Protein AF-A0A367KN23-F1 (afdb_monomer)

Mean predicted aligned error: 8.88 Å

Nearest PDB structures (foldseek):
  1f2t-assembly1_B  TM=3.022E-01  e=2.953E+00  Pyrococcus furiosus
  3qks-assembly1_B  TM=2.714E-01  e=5.095E+00  Pyrococcus furiosus
  3qkr-assembly1_B  TM=2.692E-01  e=6.692E+00  Pyrococcus furiosus
  1ii8-assembly1_B  TM=2.945E-01  e=8.790E+00  Pyrococcus furiosus

Sequence (78 aa):
MVNILYKRSLVDKVFVLLRSSTKRQFLKRDFEDEDAILTKLNAIHGNTIDFLEFLESNTKIYVIAIDYAGLTKIEKLI

Foldseek 3Di:
DVVVCCVPVVDPAAEDEQDDPDVDPDDPSNVPDPVVVVVVDPPHPYYVVSVVVVCVVDQADWDWDQDPVGTDTDDDHD

Solvent-accessible surface area (backbone atoms only — not comparable to full-atom values): 5211 Å² total; per-residue (Å²): 116,57,71,53,44,44,73,74,66,69,47,95,75,41,64,50,74,90,76,76,93,59,102,59,83,84,51,78,75,72,74,49,59,64,66,72,52,52,76,73,50,66,86,60,70,40,37,60,66,52,45,51,56,49,51,75,76,44,73,84,57,82,47,76,45,77,55,98,92,42,84,45,80,45,83,57,88,114

Structure (mmCIF, N/CA/C/O backbone):
data_AF-A0A367KN23-F1
#
_entry.id   AF-A0A367KN23-F1
#
loop_
_atom_site.group_PDB
_atom_site.id
_atom_site.type_symbol
_atom_site.label_atom_id
_atom_site.label_alt_id
_atom_site.label_comp_id
_atom_site.label_asym_id
_atom_site.label_entity_id
_atom_site.label_seq_id
_atom_site.pdbx_PDB_ins_code
_atom_site.Cartn_x
_atom_site.Cartn_y
_atom_site.Cartn_z
_atom_site.occupancy
_atom_site.B_iso_or_equiv
_atom_site.auth_seq_id
_atom_site.auth_comp_id
_atom_site.auth_asym_id
_atom_site.auth_atom_id
_atom_site.pdbx_PDB_model_num
ATOM 1 N N . MET A 1 1 ? -0.505 -7.451 -11.258 1.00 69.12 1 MET A N 1
ATOM 2 C CA . MET A 1 1 ? 0.123 -8.130 -10.099 1.00 69.12 1 MET A CA 1
ATOM 3 C C . MET A 1 1 ? -0.492 -7.676 -8.776 1.00 69.12 1 MET A C 1
ATOM 5 O O . MET A 1 1 ? -0.857 -8.533 -7.986 1.00 69.12 1 MET A O 1
ATOM 9 N N . VAL A 1 2 ? -0.724 -6.372 -8.584 1.00 77.50 2 VAL A N 1
ATOM 10 C CA . VAL A 1 2 ? -1.386 -5.784 -7.398 1.00 77.50 2 VAL A CA 1
ATOM 11 C C . VAL A 1 2 ? -2.730 -6.447 -7.036 1.00 77.50 2 VAL A C 1
ATOM 13 O O . VAL A 1 2 ? -2.941 -6.798 -5.883 1.00 77.50 2 VAL A O 1
ATOM 16 N N . ASN A 1 3 ? -3.584 -6.760 -8.019 1.00 81.19 3 ASN A N 1
ATOM 17 C CA . ASN A 1 3 ? -4.870 -7.450 -7.791 1.00 81.19 3 ASN A CA 1
ATOM 18 C C . ASN A 1 3 ? -4.763 -8.802 -7.058 1.00 81.19 3 ASN A C 1
ATOM 20 O O . ASN A 1 3 ? -5.726 -9.251 -6.439 1.00 81.19 3 ASN A O 1
ATOM 24 N N . ILE A 1 4 ? -3.610 -9.477 -7.138 1.00 83.56 4 ILE A N 1
ATOM 25 C CA . ILE A 1 4 ? -3.384 -10.749 -6.438 1.00 83.56 4 ILE A CA 1
ATOM 26 C C . ILE A 1 4 ? -3.262 -10.514 -4.928 1.00 83.56 4 ILE A C 1
ATOM 28 O O . ILE A 1 4 ? -3.661 -11.385 -4.159 1.00 83.56 4 ILE A O 1
ATOM 32 N N . LEU A 1 5 ? -2.768 -9.345 -4.506 1.00 82.69 5 LEU A N 1
ATOM 33 C CA . LEU A 1 5 ? -2.595 -8.999 -3.095 1.00 82.69 5 LEU A CA 1
ATOM 34 C C . LEU A 1 5 ? -3.942 -8.925 -2.375 1.00 82.69 5 LEU A C 1
ATOM 36 O O . LEU A 1 5 ? -4.094 -9.533 -1.323 1.00 82.69 5 LEU A O 1
ATOM 40 N N . TYR A 1 6 ? -4.954 -8.318 -2.995 1.00 85.38 6 TYR A N 1
ATOM 41 C CA . TYR A 1 6 ? -6.316 -8.291 -2.449 1.00 85.38 6 TYR A CA 1
ATOM 42 C C . TYR A 1 6 ? -6.884 -9.698 -2.221 1.00 85.38 6 TYR A C 1
ATOM 44 O O . TYR A 1 6 ? -7.508 -9.965 -1.201 1.00 85.38 6 TYR A O 1
ATOM 52 N N . LYS A 1 7 ? -6.628 -10.634 -3.146 1.00 84.19 7 LYS A N 1
ATOM 53 C CA . LYS A 1 7 ? -7.155 -12.006 -3.051 1.00 84.19 7 LYS A CA 1
ATOM 54 C C . LYS A 1 7 ? -6.372 -12.901 -2.092 1.00 84.19 7 LYS A C 1
ATOM 56 O O . LYS A 1 7 ? -6.970 -13.749 -1.443 1.00 84.19 7 LYS A O 1
ATOM 61 N N . ARG A 1 8 ? -5.040 -12.778 -2.054 1.00 83.75 8 ARG A N 1
ATOM 62 C CA . ARG A 1 8 ? -4.161 -13.680 -1.284 1.00 83.75 8 ARG A CA 1
ATOM 63 C C . ARG A 1 8 ? -3.825 -13.164 0.104 1.00 83.75 8 ARG A C 1
ATOM 65 O O . ARG A 1 8 ? -3.692 -13.965 1.020 1.00 83.75 8 ARG A O 1
ATOM 72 N N . SER A 1 9 ? -3.653 -11.857 0.237 1.00 82.38 9 SER A N 1
ATOM 73 C CA . SER A 1 9 ? -3.264 -11.213 1.490 1.00 82.38 9 SER A CA 1
ATOM 74 C C . SER A 1 9 ? -4.454 -10.596 2.221 1.00 82.38 9 SER A C 1
ATOM 76 O O . SER A 1 9 ? -4.263 -10.122 3.333 1.00 82.38 9 SER A O 1
ATOM 78 N N . LEU A 1 10 ? -5.655 -10.625 1.618 1.00 84.75 10 LEU A N 1
ATOM 79 C CA . LEU A 1 10 ? -6.903 -10.104 2.193 1.00 84.75 10 LEU A CA 1
ATOM 80 C C . LEU A 1 10 ? -6.748 -8.661 2.705 1.00 84.75 10 LEU A C 1
ATOM 82 O O . LEU A 1 10 ? -7.193 -8.327 3.796 1.00 84.75 10 LEU A O 1
ATOM 86 N N . VAL A 1 11 ? -6.058 -7.827 1.921 1.00 86.06 11 VAL A N 1
ATOM 87 C CA . VAL A 1 11 ? -5.793 -6.420 2.250 1.00 86.06 11 VAL A CA 1
ATOM 88 C C . VAL A 1 11 ? -6.849 -5.509 1.635 1.00 86.06 11 VAL A C 1
ATOM 90 O O . VAL A 1 11 ? -7.240 -5.716 0.489 1.00 86.06 11 VAL A O 1
ATOM 93 N N . ASP A 1 12 ? -7.258 -4.468 2.360 1.00 89.31 12 ASP A N 1
ATOM 94 C CA . ASP A 1 12 ? -8.200 -3.449 1.866 1.00 89.31 12 ASP A CA 1
ATOM 95 C C . ASP A 1 12 ? -7.503 -2.321 1.096 1.00 89.31 12 ASP A C 1
ATOM 97 O O . ASP A 1 12 ? -8.077 -1.694 0.203 1.00 89.31 12 ASP A O 1
ATOM 101 N N . LYS A 1 13 ? -6.245 -2.048 1.453 1.00 90.00 13 LYS A N 1
ATOM 102 C CA . LYS A 1 13 ? -5.422 -0.975 0.894 1.00 90.00 13 LYS A CA 1
ATOM 103 C C . LYS A 1 13 ? -4.065 -1.528 0.474 1.00 90.00 13 LYS A C 1
ATOM 105 O O . LYS A 1 13 ? -3.495 -2.381 1.149 1.00 90.00 13 LYS A O 1
ATOM 110 N N . VAL A 1 14 ? -3.539 -1.019 -0.636 1.00 89.69 14 VAL A N 1
ATOM 111 C CA . VAL A 1 14 ? -2.215 -1.381 -1.157 1.00 89.69 14 VAL A CA 1
ATOM 112 C C . VAL A 1 14 ? -1.447 -0.107 -1.445 1.00 89.69 14 VAL A C 1
ATOM 114 O O . VAL A 1 14 ? -1.833 0.650 -2.331 1.00 89.69 14 VAL A O 1
ATOM 117 N N . PHE A 1 15 ? -0.348 0.085 -0.729 1.00 89.12 15 PHE A N 1
ATOM 118 C CA . PHE A 1 15 ? 0.588 1.181 -0.939 1.00 89.12 15 PHE A CA 1
ATOM 119 C C . PHE A 1 15 ? 1.904 0.616 -1.462 1.00 89.12 15 PHE A C 1
ATOM 121 O O . PHE A 1 15 ? 2.299 -0.490 -1.083 1.00 89.12 15 PHE A O 1
ATOM 128 N N . VAL A 1 16 ? 2.563 1.342 -2.362 1.00 85.88 16 VAL A N 1
ATOM 129 C CA . VAL A 1 16 ? 3.779 0.863 -3.027 1.00 85.88 16 VAL A CA 1
ATOM 130 C C . VAL A 1 16 ? 4.950 1.771 -2.699 1.00 85.88 16 VAL A C 1
ATOM 132 O O . VAL A 1 16 ? 4.921 2.972 -2.946 1.00 85.88 16 VAL A O 1
ATOM 135 N N . LEU A 1 17 ? 6.014 1.164 -2.181 1.00 81.12 17 LEU A N 1
ATOM 136 C CA . LEU A 1 17 ? 7.321 1.791 -2.066 1.00 81.12 17 LEU A CA 1
ATOM 137 C C . LEU A 1 17 ? 8.193 1.292 -3.221 1.00 81.12 17 LEU A C 1
ATOM 139 O O . LEU A 1 17 ? 8.536 0.112 -3.280 1.00 81.12 17 LEU A O 1
ATOM 143 N N . LEU A 1 18 ? 8.545 2.187 -4.144 1.00 73.12 18 LEU A N 1
ATOM 144 C CA . LEU A 1 18 ? 9.372 1.845 -5.306 1.00 73.12 18 LEU A CA 1
ATOM 145 C C . LEU A 1 18 ? 10.858 1.730 -4.963 1.00 73.12 18 LEU A C 1
ATOM 147 O O . LEU A 1 18 ? 11.581 0.963 -5.597 1.00 73.12 18 LEU A O 1
ATOM 151 N N . ARG A 1 19 ? 11.308 2.452 -3.934 1.00 69.56 19 ARG A N 1
ATOM 152 C CA . ARG A 1 19 ? 12.709 2.486 -3.518 1.00 69.56 19 ARG A CA 1
ATOM 153 C C . ARG A 1 19 ? 12.863 1.930 -2.110 1.00 69.56 19 ARG A C 1
ATOM 155 O O . ARG A 1 19 ? 12.460 2.548 -1.134 1.00 69.56 19 ARG A O 1
ATOM 162 N N . SER A 1 20 ? 13.498 0.770 -1.990 1.00 59.62 20 SER A N 1
ATOM 163 C CA . SER A 1 20 ? 13.969 0.270 -0.698 1.00 59.62 20 SER A CA 1
ATOM 164 C C . SER A 1 20 ? 15.424 0.692 -0.525 1.00 59.62 20 SER A C 1
ATOM 166 O O . SER A 1 20 ? 16.283 0.249 -1.290 1.00 59.62 20 SER A O 1
ATOM 168 N N . SER A 1 21 ? 15.722 1.534 0.470 1.00 57.00 21 SER A N 1
ATOM 169 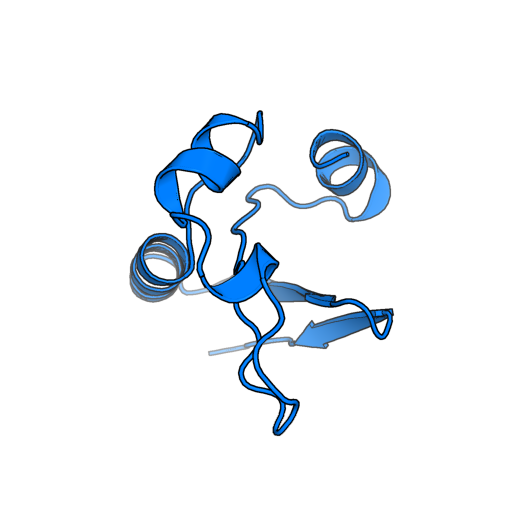C CA . SER A 1 21 ? 17.095 1.930 0.809 1.00 57.00 21 SER A CA 1
ATOM 170 C C . SER A 1 21 ? 17.836 0.783 1.512 1.00 57.00 21 SER A C 1
ATOM 172 O O . SER A 1 21 ? 18.264 0.880 2.662 1.00 57.00 21 SER A O 1
ATOM 174 N N . THR A 1 22 ? 17.986 -0.348 0.837 1.00 55.34 22 THR A N 1
ATOM 175 C CA . THR A 1 22 ? 19.045 -1.294 1.189 1.00 55.34 22 THR A CA 1
ATOM 176 C C . THR A 1 22 ? 20.348 -0.727 0.634 1.00 55.34 22 THR A C 1
ATOM 178 O O . THR A 1 22 ? 20.328 -0.074 -0.402 1.00 55.34 22 THR A O 1
ATOM 181 N N . LYS A 1 23 ? 21.481 -0.912 1.326 1.00 58.41 23 LYS A N 1
ATOM 182 C CA . LYS A 1 23 ? 22.823 -0.397 0.958 1.00 58.41 23 LYS A CA 1
ATOM 183 C C . LYS A 1 23 ? 23.375 -0.996 -0.358 1.00 58.41 23 LYS A C 1
ATOM 185 O O . LYS A 1 23 ? 24.498 -1.488 -0.400 1.00 58.41 23 LYS A O 1
ATOM 190 N N . ARG A 1 24 ? 22.570 -1.047 -1.415 1.00 59.62 24 ARG A N 1
ATOM 191 C CA . ARG A 1 24 ? 22.887 -1.561 -2.745 1.00 59.62 24 ARG A CA 1
ATOM 192 C C . ARG A 1 24 ? 23.153 -0.382 -3.675 1.00 59.62 24 ARG A C 1
ATOM 194 O O . ARG A 1 24 ? 22.615 0.703 -3.479 1.00 59.62 24 ARG A O 1
ATOM 201 N N . GLN A 1 25 ? 24.004 -0.600 -4.674 1.00 61.94 25 GLN A N 1
ATOM 202 C CA . GLN A 1 25 ? 24.204 0.377 -5.741 1.00 61.94 25 GLN A CA 1
ATOM 203 C C . GLN A 1 25 ? 22.884 0.618 -6.476 1.00 61.94 25 GLN A C 1
ATOM 205 O O . GLN A 1 25 ? 22.197 -0.344 -6.826 1.00 61.94 25 GLN A O 1
ATOM 210 N N . PHE A 1 26 ? 22.565 1.892 -6.712 1.00 58.44 26 PHE A N 1
ATOM 211 C CA . PHE A 1 26 ? 21.392 2.287 -7.478 1.00 58.44 26 PHE A CA 1
ATOM 212 C C . PHE A 1 26 ? 21.472 1.711 -8.897 1.00 58.44 26 PHE A C 1
ATOM 214 O O . PHE A 1 26 ? 22.442 1.933 -9.625 1.00 58.44 26 PHE A O 1
ATOM 221 N N . LEU A 1 27 ? 20.458 0.946 -9.283 1.00 64.00 27 LEU A N 1
ATOM 222 C CA . LEU A 1 27 ? 20.282 0.422 -10.632 1.00 64.00 27 LEU A CA 1
ATOM 223 C C . LEU A 1 27 ? 19.541 1.450 -11.490 1.00 64.00 27 LEU A C 1
ATOM 225 O O . LEU A 1 27 ? 18.854 2.322 -10.975 1.00 64.00 27 LEU A O 1
ATOM 229 N N . LYS A 1 28 ? 19.612 1.320 -12.820 1.00 61.94 28 LYS A N 1
ATOM 230 C CA . LYS A 1 28 ? 18.945 2.236 -13.770 1.00 61.94 28 LYS A CA 1
ATOM 231 C C . LYS A 1 28 ? 17.454 2.473 -13.455 1.00 61.94 28 LYS A C 1
ATOM 233 O O . LYS A 1 28 ? 16.982 3.593 -13.588 1.00 61.94 28 LYS A O 1
ATOM 238 N N . ARG A 1 29 ? 16.759 1.438 -12.969 1.00 58.53 29 ARG A N 1
ATOM 239 C CA . ARG A 1 29 ? 15.353 1.479 -12.521 1.00 58.53 29 ARG A CA 1
ATOM 240 C C . ARG A 1 29 ? 15.104 2.358 -11.290 1.00 58.53 29 ARG A C 1
ATOM 242 O O . ARG A 1 29 ? 13.988 2.802 -11.087 1.00 58.53 29 ARG A O 1
ATOM 249 N N . ASP A 1 30 ? 16.127 2.606 -10.477 1.00 59.69 30 ASP A N 1
ATOM 250 C CA . ASP A 1 30 ? 16.020 3.463 -9.295 1.00 59.69 30 ASP A CA 1
ATOM 251 C C . ASP A 1 30 ? 16.072 4.948 -9.692 1.00 59.69 30 ASP A C 1
ATOM 253 O O . ASP A 1 30 ? 15.636 5.801 -8.923 1.00 59.69 30 ASP A O 1
ATOM 257 N N . PHE A 1 31 ? 16.565 5.254 -10.899 1.00 61.72 31 PHE A N 1
ATOM 258 C CA . PHE A 1 31 ? 16.567 6.591 -11.503 1.00 61.72 31 PHE A CA 1
ATOM 259 C C . PHE A 1 31 ? 15.347 6.851 -12.396 1.00 61.72 31 PHE A C 1
ATOM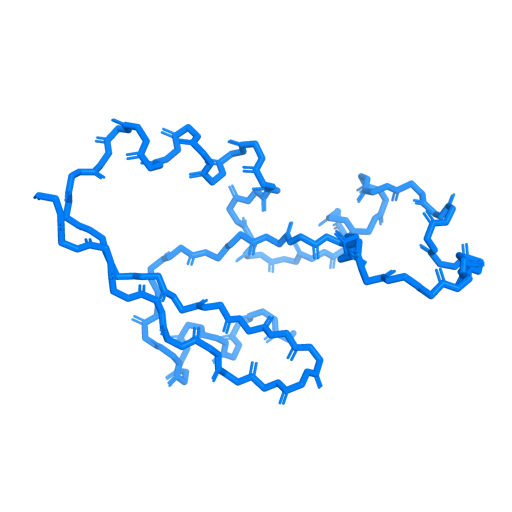 261 O O . PHE A 1 31 ? 15.212 7.953 -12.923 1.00 61.72 31 PHE A O 1
ATOM 268 N N . GLU A 1 32 ? 14.483 5.853 -12.604 1.00 65.00 32 GLU A N 1
ATOM 269 C CA . GLU A 1 32 ? 13.207 6.073 -13.280 1.00 65.00 32 GLU A CA 1
ATOM 270 C C . GLU A 1 32 ? 12.288 6.915 -12.388 1.00 65.00 32 GLU A C 1
ATOM 272 O O . GLU A 1 32 ? 12.340 6.834 -11.158 1.00 65.00 32 GLU A O 1
ATOM 277 N N . ASP A 1 33 ? 11.479 7.754 -13.031 1.00 71.19 33 ASP A N 1
ATOM 278 C CA . ASP A 1 33 ? 10.513 8.610 -12.355 1.00 71.19 33 ASP A CA 1
ATOM 279 C C . ASP A 1 33 ? 9.482 7.741 -11.617 1.00 71.19 33 ASP A C 1
ATOM 281 O O . ASP A 1 33 ? 8.838 6.875 -12.221 1.00 71.19 33 ASP A O 1
ATOM 285 N N . GLU A 1 34 ? 9.357 7.941 -10.302 1.00 72.25 34 GLU A N 1
ATOM 286 C CA . GLU A 1 34 ? 8.456 7.160 -9.453 1.00 72.25 34 GLU A CA 1
ATOM 287 C C . GLU A 1 34 ? 7.011 7.274 -9.949 1.00 72.25 34 GLU A C 1
ATOM 289 O O . GLU A 1 34 ? 6.296 6.268 -10.019 1.00 72.25 34 GLU A O 1
ATOM 294 N N . ASP A 1 35 ? 6.619 8.453 -10.429 1.00 73.00 35 ASP A N 1
ATOM 295 C CA . ASP A 1 35 ? 5.279 8.712 -10.949 1.00 73.00 35 ASP A CA 1
ATOM 296 C C . ASP A 1 35 ? 5.015 7.932 -12.246 1.00 73.00 35 ASP A C 1
ATOM 298 O O . ASP A 1 35 ? 3.922 7.396 -12.466 1.00 73.00 35 ASP A O 1
ATOM 302 N N . ALA A 1 36 ? 6.038 7.755 -13.087 1.00 77.38 36 ALA A N 1
ATOM 303 C CA . ALA A 1 36 ? 5.937 6.973 -14.320 1.00 77.38 36 ALA A CA 1
ATOM 304 C C . ALA A 1 36 ? 5.789 5.463 -14.067 1.00 77.38 36 ALA A C 1
ATOM 306 O O . ALA A 1 36 ? 5.307 4.731 -14.938 1.00 77.38 36 ALA A O 1
ATOM 307 N N . ILE A 1 37 ? 6.212 4.968 -12.901 1.00 77.81 37 ILE A N 1
ATOM 308 C CA . ILE A 1 37 ? 6.015 3.568 -12.507 1.00 77.81 37 ILE A CA 1
ATOM 309 C C . ILE A 1 37 ? 4.679 3.404 -11.779 1.00 77.81 37 ILE A C 1
ATOM 311 O O . ILE A 1 37 ? 3.941 2.468 -12.092 1.00 77.81 37 ILE A O 1
ATOM 315 N N . LEU A 1 38 ? 4.331 4.311 -10.860 1.00 79.75 38 LEU A N 1
ATOM 316 C CA . LEU A 1 38 ? 3.056 4.279 -10.131 1.00 79.75 38 LEU A CA 1
ATOM 317 C C . LEU A 1 38 ? 1.859 4.341 -11.083 1.00 79.75 38 LEU A C 1
ATOM 319 O O . LEU A 1 38 ? 0.923 3.562 -10.932 1.00 79.75 38 LEU A O 1
ATOM 323 N N . THR A 1 39 ? 1.923 5.170 -12.128 1.00 81.56 39 THR A N 1
ATOM 324 C CA . THR A 1 39 ? 0.874 5.258 -13.166 1.00 81.56 39 THR A CA 1
ATOM 325 C C . THR A 1 39 ? 0.649 3.955 -13.937 1.00 81.56 39 THR A C 1
ATOM 327 O O . THR A 1 39 ? -0.438 3.731 -14.468 1.00 81.56 39 THR A O 1
ATOM 330 N N . LYS A 1 40 ? 1.639 3.055 -13.983 1.00 83.75 40 LYS A N 1
ATOM 331 C CA . LYS A 1 40 ? 1.506 1.726 -14.608 1.00 83.75 40 LYS A CA 1
ATOM 332 C C . LYS A 1 40 ? 0.875 0.695 -13.666 1.00 83.75 40 LYS A C 1
ATOM 334 O O . LYS A 1 40 ? 0.516 -0.401 -14.106 1.00 83.75 40 LYS A O 1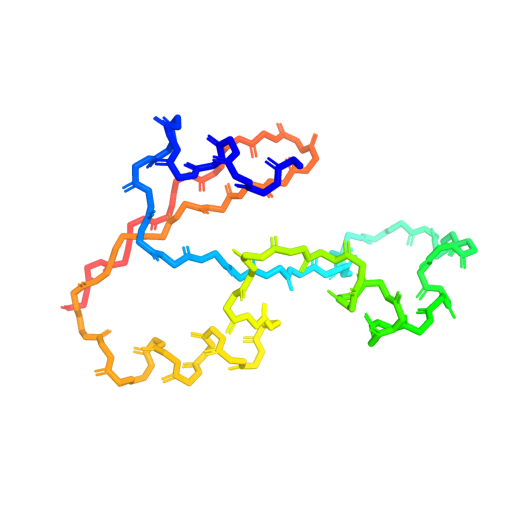
ATOM 339 N N . LEU A 1 41 ? 0.766 1.002 -12.373 1.00 83.88 41 LEU A N 1
ATOM 340 C CA . LEU A 1 41 ? 0.207 0.117 -11.360 1.00 83.88 41 LEU A CA 1
ATOM 341 C C . LEU A 1 41 ? -1.271 0.445 -11.131 1.00 83.88 41 LEU A C 1
ATOM 343 O O . LEU A 1 41 ? -1.628 1.406 -10.464 1.00 83.88 41 LEU A O 1
ATOM 347 N N . ASN A 1 42 ? -2.151 -0.414 -11.639 1.00 82.56 42 ASN A N 1
ATOM 348 C CA . ASN A 1 42 ? -3.579 -0.316 -11.344 1.00 82.56 42 ASN A CA 1
ATOM 349 C C . ASN A 1 42 ? -3.895 -0.836 -9.93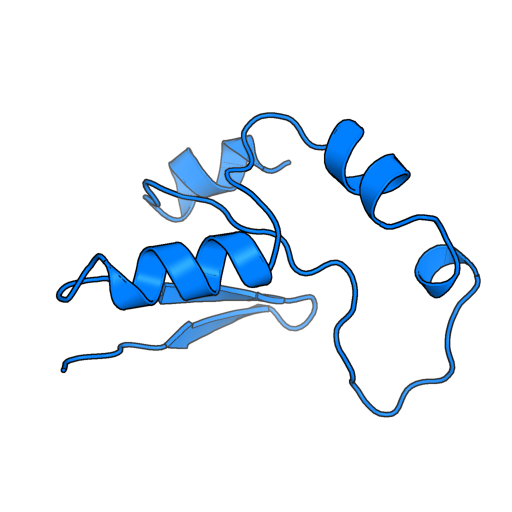1 1.00 82.56 42 ASN A C 1
ATOM 351 O O . ASN A 1 42 ? -3.256 -1.780 -9.454 1.00 82.56 42 ASN A O 1
ATOM 355 N N . ALA A 1 43 ? -4.943 -0.279 -9.315 1.00 86.69 43 ALA A N 1
ATOM 356 C CA . ALA A 1 43 ? -5.476 -0.678 -8.007 1.00 86.69 43 ALA A CA 1
ATOM 357 C C . ALA A 1 43 ? -4.507 -0.496 -6.821 1.00 86.69 43 ALA A C 1
ATOM 359 O O . ALA A 1 43 ? -4.559 -1.253 -5.849 1.00 86.69 43 ALA A O 1
ATOM 360 N N . ILE A 1 44 ? -3.631 0.507 -6.891 1.00 90.06 44 ILE A N 1
ATOM 361 C CA . ILE A 1 44 ? -2.872 0.997 -5.736 1.00 90.06 44 ILE A CA 1
ATOM 362 C C . ILE A 1 44 ? -3.588 2.194 -5.105 1.00 90.06 44 ILE A C 1
ATOM 364 O O . ILE A 1 44 ? -4.394 2.858 -5.750 1.00 90.06 44 ILE A O 1
ATOM 368 N N . HIS A 1 45 ? -3.284 2.451 -3.841 1.00 90.94 45 HIS A N 1
ATOM 369 C CA . HIS A 1 45 ? -3.852 3.533 -3.042 1.00 90.94 45 HIS A CA 1
ATOM 370 C C . HIS A 1 45 ? -2.879 4.683 -2.804 1.00 90.94 45 HIS A C 1
ATOM 372 O O . HIS A 1 45 ? -3.277 5.682 -2.219 1.00 90.94 45 HIS A O 1
ATOM 378 N N . GLY A 1 46 ? -1.634 4.531 -3.250 1.00 88.12 46 GLY A N 1
ATOM 379 C CA . GLY A 1 46 ? -0.633 5.572 -3.142 1.00 88.12 46 GLY A CA 1
ATOM 380 C C . GLY A 1 46 ? 0.770 5.036 -2.915 1.00 88.12 46 GLY A C 1
ATOM 381 O O . GLY A 1 46 ? 1.031 3.825 -2.965 1.00 88.12 46 GLY A O 1
ATOM 382 N N . ASN A 1 47 ? 1.665 5.978 -2.672 1.00 87.75 47 ASN A N 1
ATOM 383 C CA . ASN A 1 47 ? 3.048 5.755 -2.306 1.00 87.75 47 ASN A CA 1
ATOM 384 C C . ASN A 1 47 ? 3.203 5.721 -0.771 1.00 87.75 47 ASN A C 1
ATOM 386 O O . ASN A 1 47 ? 2.260 5.468 -0.020 1.00 87.75 47 ASN A O 1
ATOM 390 N N . THR A 1 48 ? 4.430 5.910 -0.288 1.00 83.81 48 THR A N 1
ATOM 391 C CA . THR A 1 48 ? 4.730 5.874 1.151 1.00 83.81 48 THR A CA 1
ATOM 392 C C . THR A 1 48 ? 4.194 7.083 1.915 1.00 83.81 48 THR A C 1
ATOM 394 O O . THR A 1 48 ? 3.843 6.931 3.079 1.00 83.81 48 THR A O 1
ATOM 397 N N . ILE A 1 49 ? 4.093 8.254 1.287 1.00 85.31 49 ILE A N 1
ATOM 398 C CA . ILE A 1 49 ? 3.520 9.454 1.909 1.00 85.31 49 ILE A CA 1
ATOM 399 C C . ILE A 1 49 ? 2.029 9.222 2.162 1.00 85.31 49 ILE A C 1
ATOM 401 O O . ILE A 1 49 ? 1.587 9.335 3.302 1.00 85.31 49 ILE A O 1
ATOM 405 N N . ASP A 1 50 ? 1.298 8.745 1.150 1.00 89.25 50 ASP A N 1
ATOM 406 C CA . ASP A 1 50 ? -0.128 8.412 1.278 1.00 89.25 50 ASP A CA 1
ATOM 407 C C . ASP A 1 50 ? -0.379 7.351 2.369 1.00 89.25 50 ASP A C 1
ATOM 409 O O . ASP A 1 50 ? -1.380 7.380 3.087 1.00 89.25 50 ASP A O 1
ATOM 413 N N . PHE A 1 51 ? 0.550 6.401 2.528 1.00 88.69 51 PHE A N 1
ATOM 414 C CA . PHE A 1 51 ? 0.491 5.404 3.596 1.00 88.69 51 PHE A CA 1
ATOM 415 C C . PHE A 1 51 ? 0.687 6.010 4.993 1.00 88.69 51 PHE A C 1
ATOM 417 O O . PHE A 1 51 ? 0.009 5.596 5.935 1.00 88.69 51 PHE A O 1
ATOM 424 N N . LEU A 1 52 ? 1.606 6.967 5.145 1.00 86.94 52 LEU A N 1
ATOM 425 C CA . LEU A 1 52 ? 1.840 7.652 6.419 1.00 86.94 52 LEU A CA 1
ATOM 426 C C . LEU A 1 52 ? 0.630 8.502 6.817 1.00 86.94 52 LEU A C 1
ATOM 428 O O . LEU A 1 52 ? 0.181 8.415 7.957 1.00 86.94 52 LEU A O 1
ATOM 432 N N . GLU A 1 53 ? 0.034 9.223 5.870 1.00 90.19 53 GLU A N 1
ATOM 433 C CA . GLU A 1 53 ? -1.208 9.972 6.103 1.00 90.19 53 GLU A CA 1
ATOM 434 C C . GLU A 1 53 ? -2.372 9.038 6.484 1.00 90.19 53 GLU A C 1
ATOM 436 O O . GLU A 1 53 ? -3.157 9.317 7.399 1.00 90.19 53 GLU A O 1
ATOM 441 N N . PHE A 1 54 ? -2.456 7.871 5.835 1.00 89.94 54 PHE A N 1
ATOM 442 C CA . PHE A 1 54 ? -3.437 6.844 6.180 1.00 89.94 54 PHE A CA 1
ATOM 443 C C . PHE A 1 54 ? -3.230 6.299 7.600 1.00 89.94 54 PHE A C 1
ATOM 445 O O . PHE A 1 54 ? -4.203 6.112 8.331 1.00 89.94 54 PHE A O 1
ATOM 452 N N . LEU A 1 55 ? -1.981 6.062 8.004 1.00 87.75 55 LEU A N 1
ATOM 453 C CA . LEU A 1 55 ? -1.612 5.614 9.348 1.00 87.75 55 LEU A CA 1
ATOM 454 C C . LEU A 1 55 ? -1.996 6.625 10.433 1.00 87.75 55 LEU A C 1
ATOM 456 O O . LEU A 1 55 ? -2.460 6.224 11.496 1.00 87.75 55 LEU A O 1
ATOM 460 N N . GLU A 1 56 ? -1.806 7.919 10.182 1.00 87.56 56 GLU A N 1
ATOM 461 C CA . GLU A 1 56 ? -2.163 8.975 11.139 1.00 87.56 56 GLU A CA 1
ATOM 462 C C . GLU A 1 56 ? -3.674 9.052 11.370 1.00 87.56 56 GLU A C 1
ATOM 464 O O . GLU A 1 56 ? -4.133 9.298 12.486 1.00 87.56 56 GLU A O 1
ATOM 469 N N . SER A 1 57 ? -4.453 8.775 10.326 1.00 87.25 57 SER A N 1
ATOM 470 C CA . SER A 1 57 ? -5.915 8.842 10.369 1.00 87.25 57 SER A CA 1
ATOM 471 C C . SER A 1 57 ? -6.580 7.564 10.903 1.00 87.25 57 SER A C 1
ATOM 473 O O . SER A 1 57 ? -7.779 7.577 11.185 1.00 87.25 57 SER A O 1
ATOM 475 N N . ASN A 1 58 ? -5.848 6.449 11.029 1.00 87.00 58 ASN A N 1
ATOM 476 C CA . ASN A 1 58 ? -6.413 5.137 11.362 1.00 87.00 58 ASN A CA 1
ATOM 477 C C . ASN A 1 58 ? -5.635 4.444 12.487 1.00 87.00 58 ASN A C 1
ATOM 479 O O . ASN A 1 58 ? -4.490 4.038 12.325 1.00 87.00 58 ASN A O 1
ATOM 483 N N . THR A 1 59 ? -6.298 4.218 13.621 1.00 78.88 59 THR A N 1
ATOM 484 C CA . THR A 1 59 ? -5.662 3.682 14.839 1.00 78.88 59 THR A CA 1
ATOM 485 C C . THR A 1 59 ? -5.611 2.156 14.916 1.00 78.88 59 THR A C 1
ATOM 487 O O . THR A 1 59 ? -4.823 1.610 15.680 1.00 78.88 59 THR A O 1
ATOM 490 N N . LYS A 1 60 ? -6.420 1.438 14.127 1.00 84.81 60 LYS A N 1
ATOM 491 C CA . LYS A 1 60 ? -6.470 -0.033 14.121 1.00 84.81 60 LYS A CA 1
ATOM 492 C C . LYS A 1 60 ? -6.234 -0.571 12.724 1.00 84.81 60 LYS A C 1
ATOM 494 O O . LYS A 1 60 ? -7.185 -0.781 11.973 1.00 84.81 60 LYS A O 1
ATOM 499 N N . ILE A 1 61 ? -4.971 -0.802 12.385 1.00 84.50 61 ILE A N 1
ATOM 500 C CA . ILE A 1 61 ? -4.604 -1.360 11.086 1.00 84.50 61 ILE A CA 1
ATOM 501 C C . ILE A 1 61 ? -3.609 -2.513 11.222 1.00 84.50 61 ILE A C 1
ATOM 503 O O . ILE A 1 61 ? -2.739 -2.515 12.092 1.00 84.50 61 ILE A O 1
ATOM 507 N 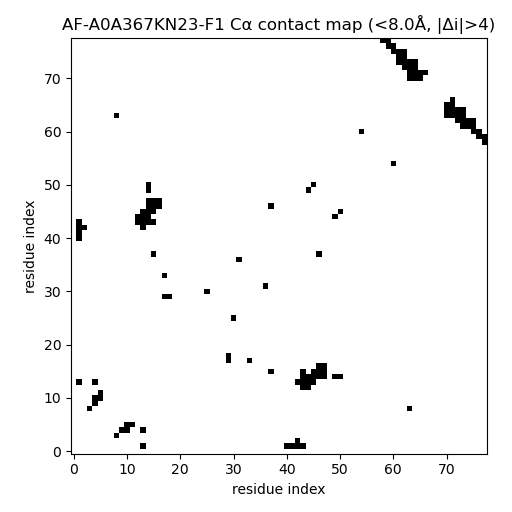N . TYR A 1 62 ? -3.720 -3.485 10.320 1.00 84.25 62 TYR A N 1
ATOM 508 C CA . TYR A 1 62 ? -2.734 -4.548 10.149 1.00 84.25 62 TYR A CA 1
ATOM 509 C C . TYR A 1 62 ? -1.892 -4.248 8.915 1.00 84.25 62 TYR A C 1
ATOM 511 O O . TYR A 1 62 ? -2.428 -4.093 7.819 1.00 84.25 62 TYR A O 1
ATOM 519 N N . VAL A 1 63 ? -0.571 -4.171 9.087 1.00 85.44 63 VAL A N 1
ATOM 520 C CA . VAL A 1 63 ? 0.354 -3.868 7.992 1.00 85.44 63 VAL A CA 1
ATOM 521 C C . VAL A 1 63 ? 1.047 -5.149 7.545 1.00 85.44 63 VAL A C 1
ATOM 523 O O . VAL A 1 63 ? 1.737 -5.826 8.310 1.00 85.44 63 VAL A O 1
ATOM 526 N N . ILE A 1 64 ? 0.873 -5.477 6.269 1.00 82.19 64 ILE A N 1
ATOM 527 C CA . ILE A 1 64 ? 1.593 -6.562 5.608 1.00 82.19 64 ILE A CA 1
ATOM 528 C C . ILE A 1 64 ? 2.597 -5.912 4.662 1.00 82.19 64 ILE A C 1
ATOM 530 O O . ILE A 1 64 ? 2.215 -5.375 3.623 1.00 82.19 64 ILE A O 1
ATOM 534 N N . ALA A 1 65 ? 3.877 -5.948 5.025 1.00 82.12 65 ALA A N 1
ATOM 535 C CA . ALA A 1 65 ? 4.945 -5.501 4.145 1.00 82.12 65 ALA A CA 1
ATOM 536 C C . ALA A 1 65 ? 5.364 -6.670 3.247 1.00 82.12 65 AL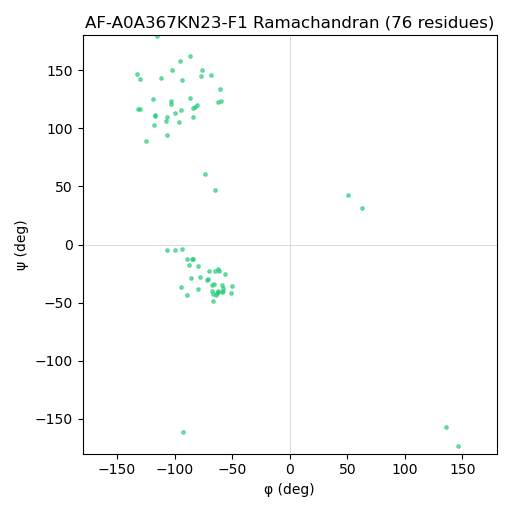A A C 1
ATOM 538 O O . ALA A 1 65 ? 5.672 -7.760 3.726 1.00 82.12 65 ALA A O 1
ATOM 539 N N . ILE A 1 66 ? 5.349 -6.453 1.935 1.00 77.38 66 ILE A N 1
ATOM 540 C CA . ILE A 1 66 ? 5.777 -7.442 0.944 1.00 77.38 66 ILE A CA 1
ATOM 541 C C . ILE A 1 66 ? 6.971 -6.847 0.221 1.00 77.38 66 ILE A C 1
ATOM 543 O O . ILE A 1 66 ? 6.820 -5.881 -0.526 1.00 77.38 66 ILE A O 1
ATOM 547 N N . ASP A 1 67 ? 8.148 -7.407 0.452 1.00 73.19 67 ASP A N 1
ATOM 548 C CA . ASP A 1 67 ? 9.366 -6.994 -0.229 1.00 73.19 67 ASP A CA 1
ATOM 549 C C . ASP A 1 67 ? 9.918 -8.131 -1.103 1.00 73.19 67 ASP A C 1
ATOM 551 O O . ASP A 1 67 ? 9.352 -9.222 -1.200 1.00 73.19 67 ASP A O 1
ATOM 555 N N . TYR A 1 68 ? 11.029 -7.863 -1.789 1.00 61.72 68 TYR A N 1
ATOM 556 C CA . TYR A 1 68 ? 11.697 -8.856 -2.634 1.00 61.72 68 TYR A CA 1
ATOM 557 C C . TYR A 1 68 ? 12.203 -10.082 -1.843 1.00 61.72 68 TYR A C 1
ATOM 559 O O . TYR A 1 68 ? 12.431 -11.133 -2.437 1.00 61.72 68 TYR A O 1
ATOM 567 N N . ALA A 1 69 ? 12.392 -9.963 -0.524 1.00 57.72 69 ALA A N 1
ATOM 568 C CA . ALA A 1 69 ? 12.811 -11.050 0.357 1.00 57.72 69 ALA A CA 1
ATOM 569 C C . ALA A 1 69 ? 11.626 -11.851 0.936 1.00 57.72 69 ALA A C 1
ATOM 571 O O . ALA A 1 69 ? 11.841 -12.952 1.443 1.00 57.72 69 ALA A O 1
ATOM 572 N N . GLY A 1 70 ? 10.387 -11.363 0.815 1.00 59.22 70 GLY A N 1
ATOM 573 C CA . GLY A 1 70 ? 9.168 -12.092 1.158 1.00 59.22 70 GLY A CA 1
ATOM 574 C C . GLY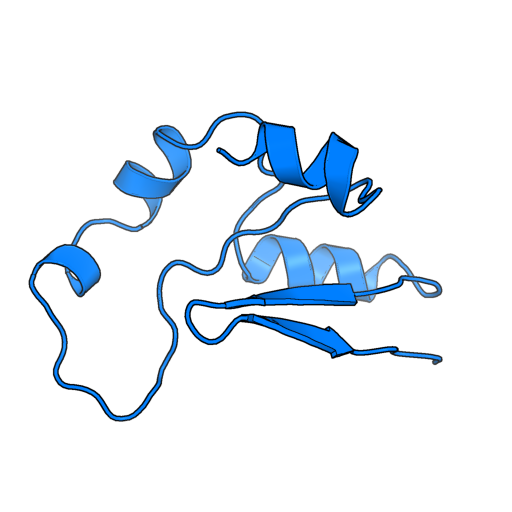 A 1 70 ? 8.142 -11.268 1.940 1.00 59.22 70 GLY A C 1
ATOM 575 O O . GLY A 1 70 ? 8.086 -10.043 1.861 1.00 59.22 70 GLY A O 1
ATOM 576 N N . LEU A 1 71 ? 7.271 -11.973 2.671 1.00 57.47 71 LEU A N 1
ATOM 577 C CA . LEU A 1 71 ? 6.253 -11.371 3.535 1.00 57.47 71 LEU A CA 1
ATOM 578 C C . LEU A 1 71 ? 6.864 -11.031 4.899 1.00 57.47 71 LEU A C 1
ATOM 580 O O . LEU A 1 71 ? 7.239 -11.930 5.649 1.00 57.47 71 LEU A O 1
ATOM 584 N N . THR A 1 72 ? 6.883 -9.749 5.252 1.00 57.19 72 THR A N 1
ATOM 585 C CA . THR A 1 72 ? 7.178 -9.273 6.606 1.00 57.19 72 THR A CA 1
ATOM 586 C C . THR A 1 72 ? 5.877 -8.787 7.243 1.00 57.19 72 THR A C 1
ATOM 588 O O . THR A 1 72 ? 5.302 -7.772 6.846 1.00 57.19 72 THR A O 1
ATOM 591 N N . LYS A 1 73 ? 5.372 -9.529 8.234 1.00 52.66 73 LYS A N 1
ATOM 592 C CA . LYS A 1 73 ? 4.198 -9.118 9.015 1.00 52.66 73 LYS A CA 1
ATOM 593 C C . LYS 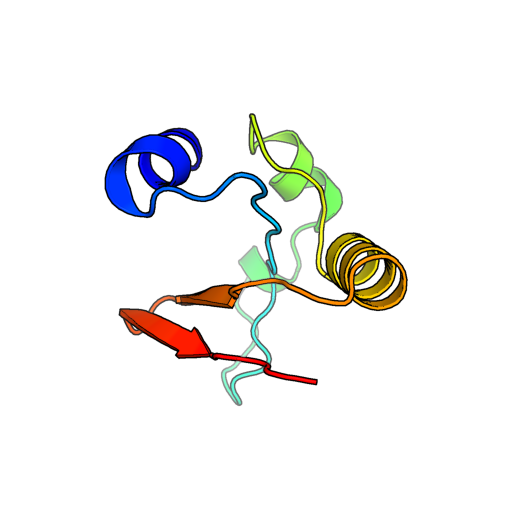A 1 73 ? 4.645 -8.117 10.082 1.00 52.66 73 LYS A C 1
ATOM 595 O O . LYS A 1 73 ? 5.466 -8.468 10.926 1.00 52.66 73 LYS A O 1
ATOM 600 N N . ILE A 1 74 ? 4.101 -6.901 10.058 1.00 56.78 74 ILE A N 1
ATOM 601 C CA . ILE A 1 74 ? 4.333 -5.892 11.098 1.00 56.78 74 ILE A CA 1
ATOM 602 C C . ILE A 1 74 ? 2.978 -5.580 11.732 1.00 56.78 74 ILE A C 1
ATOM 604 O O . ILE A 1 74 ? 2.141 -4.890 11.152 1.00 56.78 74 ILE A O 1
ATOM 608 N N . GLU A 1 75 ? 2.733 -6.119 12.924 1.00 47.81 75 GLU A N 1
ATOM 609 C CA . GLU A 1 75 ? 1.578 -5.721 13.729 1.00 47.81 75 GLU A CA 1
ATOM 610 C C . GLU A 1 75 ? 1.923 -4.441 14.486 1.00 47.81 75 GLU A C 1
ATOM 612 O O . GLU A 1 75 ? 2.845 -4.424 15.300 1.00 47.81 75 GLU A O 1
ATOM 617 N N . LYS A 1 76 ? 1.181 -3.364 14.216 1.00 47.78 76 LYS A N 1
ATOM 618 C CA . LYS A 1 76 ? 1.204 -2.161 15.044 1.00 47.78 76 LYS A CA 1
ATOM 619 C C . LYS A 1 76 ? -0.105 -2.123 15.831 1.00 47.78 76 LYS A C 1
ATOM 621 O O . LYS A 1 76 ? -1.127 -1.686 15.316 1.00 47.78 76 LYS A O 1
ATOM 626 N N . LEU A 1 77 ? -0.072 -2.642 17.058 1.00 38.06 77 LEU A N 1
ATOM 627 C CA . LEU A 1 77 ? -1.075 -2.328 18.075 1.00 38.06 77 LEU A CA 1
ATOM 628 C C . LEU A 1 77 ? -0.621 -1.018 18.731 1.00 38.06 77 LEU A C 1
ATOM 630 O O . LEU A 1 77 ? 0.412 -1.014 19.402 1.00 38.06 77 LEU A O 1
ATOM 634 N N . ILE A 1 78 ? -1.337 0.080 18.487 1.00 39.25 78 ILE A N 1
ATOM 635 C CA . ILE A 1 78 ? -1.262 1.277 19.336 1.00 39.25 78 ILE A CA 1
ATOM 636 C C . ILE A 1 78 ? -2.533 1.309 20.178 1.00 39.25 78 ILE A C 1
ATOM 638 O O . ILE A 1 78 ? -3.619 1.093 19.591 1.00 39.25 78 ILE A O 1
#

Organism: Rhizopus stolonifer (NCBI:txid4846)

Secondary structure (DSSP, 8-state):
-HHHHHHHS--S--B--S----SPPPPGGGSS-HHHHHTT-TT--B-HHHHHHHHHH-SEEEEEEEETTEEEEEEEE-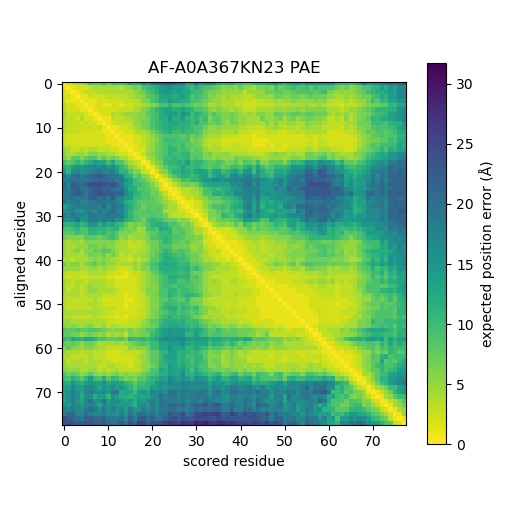

pLDDT: mean 74.98, std 13.69, range [38.06, 90.94]

Radius of gyration: 13.51 Å; Cα contacts (8 Å, |Δi|>4): 65; chains: 1; bounding box: 32×24×34 Å